Protein AF-A0A7J7H9D0-F1 (afdb_monomer_lite)

Sequence (66 aa):
MLVHKRGIALDRSVDLTKFNNYEELIAELDQLFKFNSELKARNKNWLIVFTDDEGDMMLVGDDPWS

Structure (mmCIF, N/CA/C/O backbone):
data_AF-A0A7J7H9D0-F1
#
_entry.id   AF-A0A7J7H9D0-F1
#
loop_
_atom_site.group_PDB
_atom_site.id
_atom_site.type_symbol
_atom_site.label_atom_id
_atom_site.label_alt_id
_atom_site.label_comp_id
_atom_site.label_asym_id
_atom_site.label_entity_id
_atom_site.label_seq_id
_atom_site.pdbx_PDB_ins_code
_atom_site.Cartn_x
_atom_site.Cartn_y
_atom_site.Cartn_z
_atom_site.occupancy
_atom_site.B_iso_or_equiv
_atom_site.auth_seq_id
_atom_site.auth_comp_id
_atom_site.auth_asym_id
_atom_site.auth_atom_id
_atom_site.pdbx_PDB_model_num
ATOM 1 N N . MET A 1 1 ? -0.188 3.879 -10.810 1.00 85.81 1 MET A N 1
ATOM 2 C CA . MET A 1 1 ? -0.894 2.613 -10.514 1.00 85.81 1 MET A CA 1
ATOM 3 C C . MET A 1 1 ? -2.308 2.925 -10.035 1.00 85.81 1 MET A C 1
ATOM 5 O O . MET A 1 1 ? -2.486 3.914 -9.332 1.00 85.81 1 MET A O 1
ATOM 9 N N . LEU A 1 2 ? -3.308 2.131 -10.426 1.00 90.31 2 LEU A N 1
ATOM 10 C CA . LEU A 1 2 ? -4.651 2.222 -9.845 1.00 90.31 2 LEU A CA 1
ATOM 11 C C . LEU A 1 2 ? -4.710 1.372 -8.579 1.00 90.31 2 LEU A C 1
ATOM 13 O O . LEU A 1 2 ? -4.261 0.230 -8.578 1.00 90.31 2 LEU A O 1
ATOM 17 N N . VAL A 1 3 ? -5.263 1.936 -7.513 1.00 91.81 3 VAL A N 1
ATOM 18 C CA . VAL A 1 3 ? -5.457 1.252 -6.239 1.00 91.81 3 VAL A CA 1
ATOM 19 C C . VAL A 1 3 ? -6.947 1.154 -5.964 1.00 91.81 3 VAL A C 1
ATOM 21 O O . VAL A 1 3 ? -7.675 2.146 -6.056 1.00 91.81 3 VAL A O 1
ATOM 24 N N . HIS A 1 4 ? -7.374 -0.050 -5.601 1.00 91.88 4 HIS A N 1
ATOM 25 C CA . HIS A 1 4 ? -8.754 -0.382 -5.295 1.00 91.88 4 HIS A CA 1
ATOM 26 C C . HIS A 1 4 ? -8.878 -0.839 -3.841 1.00 91.88 4 HIS A C 1
ATOM 28 O O . HIS A 1 4 ? -8.119 -1.692 -3.379 1.00 91.88 4 HIS A O 1
ATOM 34 N N . LYS A 1 5 ? -9.877 -0.319 -3.122 1.00 90.75 5 LYS A N 1
ATOM 35 C CA . LYS A 1 5 ? -10.258 -0.833 -1.801 1.00 90.75 5 LYS A CA 1
ATOM 36 C C . LYS A 1 5 ? -11.474 -1.734 -1.945 1.00 90.75 5 LYS A C 1
ATOM 38 O O . LYS A 1 5 ? -12.566 -1.259 -2.251 1.00 90.75 5 LYS A O 1
ATOM 43 N N . ARG A 1 6 ? -11.297 -3.024 -1.644 1.00 87.25 6 ARG A N 1
ATOM 44 C CA . ARG A 1 6 ? -12.373 -4.022 -1.707 1.00 87.25 6 ARG A CA 1
ATOM 45 C C . ARG A 1 6 ? -13.599 -3.554 -0.915 1.00 87.25 6 ARG A C 1
ATOM 47 O O . ARG A 1 6 ? -13.494 -3.212 0.261 1.00 87.25 6 ARG A O 1
ATOM 54 N N . GLY A 1 7 ? -14.760 -3.564 -1.568 1.00 86.88 7 GLY A N 1
ATOM 55 C CA . GLY A 1 7 ? -16.028 -3.112 -0.983 1.00 86.88 7 GLY A CA 1
ATOM 56 C C . GLY A 1 7 ? -16.336 -1.624 -1.183 1.00 86.88 7 GLY A C 1
ATOM 57 O O . GLY A 1 7 ? -17.395 -1.175 -0.752 1.00 86.88 7 GLY A O 1
ATOM 58 N N . ILE A 1 8 ? -15.466 -0.863 -1.857 1.00 83.81 8 ILE A N 1
ATOM 59 C CA . ILE A 1 8 ? -15.724 0.520 -2.278 1.00 83.81 8 ILE A CA 1
ATOM 60 C C . ILE A 1 8 ? -15.680 0.589 -3.805 1.00 83.81 8 ILE A C 1
ATOM 62 O O . ILE A 1 8 ? -14.736 0.121 -4.424 1.00 83.81 8 ILE A O 1
ATOM 66 N N . ALA A 1 9 ? -16.686 1.206 -4.426 1.00 81.38 9 ALA A N 1
ATOM 67 C CA . ALA A 1 9 ? -16.815 1.290 -5.886 1.00 81.38 9 ALA A CA 1
ATOM 68 C C . ALA A 1 9 ? -15.906 2.348 -6.545 1.00 81.38 9 ALA A C 1
ATOM 70 O O . ALA A 1 9 ? -16.215 2.832 -7.631 1.00 81.38 9 ALA A O 1
ATOM 71 N N . LEU A 1 10 ? -14.844 2.785 -5.869 1.00 86.00 10 LEU A N 1
ATOM 72 C CA . LEU A 1 10 ? -14.064 3.928 -6.307 1.00 86.00 10 LEU A CA 1
ATOM 73 C C . LEU A 1 10 ? -12.565 3.669 -6.177 1.00 86.00 10 LEU A C 1
ATOM 75 O O . LEU A 1 10 ? -12.060 3.380 -5.089 1.00 86.00 10 LEU A O 1
ATOM 79 N N . ASP A 1 11 ? -11.883 3.862 -7.300 1.00 90.75 11 ASP A N 1
ATOM 80 C CA . ASP A 1 11 ? -10.444 3.689 -7.434 1.00 90.75 11 ASP A CA 1
ATOM 81 C C . ASP A 1 11 ? -9.712 5.023 -7.275 1.00 90.75 11 ASP A C 1
ATOM 83 O O . ASP A 1 11 ? -10.246 6.111 -7.532 1.00 90.75 11 ASP A O 1
ATOM 87 N N . ARG A 1 12 ? -8.454 4.943 -6.845 1.00 90.94 12 ARG A N 1
ATOM 88 C CA . ARG A 1 12 ? -7.543 6.088 -6.749 1.00 90.94 12 ARG A CA 1
ATOM 89 C C . ARG A 1 12 ? -6.295 5.813 -7.573 1.00 90.94 12 ARG A C 1
ATOM 91 O O . ARG A 1 12 ? -5.774 4.703 -7.550 1.00 90.94 12 ARG A O 1
ATOM 98 N N . SER A 1 13 ? -5.800 6.830 -8.273 1.00 93.06 13 SER A N 1
ATOM 99 C CA . SER A 1 13 ? -4.490 6.756 -8.919 1.00 93.06 13 SER A CA 1
ATOM 100 C C . SER A 1 13 ? -3.409 7.160 -7.924 1.00 93.06 13 SER A C 1
ATOM 102 O O . SER A 1 13 ? -3.517 8.208 -7.288 1.00 93.06 13 SER A O 1
ATOM 104 N N . VAL A 1 14 ? -2.381 6.328 -7.803 1.00 91.88 14 VAL A N 1
ATOM 105 C CA . VAL A 1 14 ? -1.204 6.556 -6.965 1.00 91.88 14 VAL A CA 1
ATOM 106 C C . VAL A 1 14 ? 0.034 6.525 -7.850 1.00 91.88 14 VAL A C 1
ATOM 108 O O . VAL A 1 14 ? 0.189 5.643 -8.701 1.00 91.88 14 VAL A O 1
ATOM 111 N N . ASP A 1 15 ? 0.908 7.505 -7.657 1.00 92.75 15 ASP A N 1
ATOM 112 C CA . ASP A 1 15 ? 2.197 7.590 -8.331 1.00 92.75 15 ASP A CA 1
ATOM 113 C C . ASP A 1 15 ? 3.282 6.992 -7.431 1.00 92.75 15 ASP A C 1
ATOM 115 O O . ASP A 1 15 ? 3.647 7.594 -6.422 1.00 92.75 15 ASP A O 1
ATOM 119 N N . LEU A 1 16 ? 3.747 5.787 -7.771 1.00 90.12 16 LEU A N 1
ATOM 120 C CA . LEU A 1 16 ? 4.699 5.033 -6.951 1.00 90.12 16 LEU A CA 1
ATOM 121 C C . LEU A 1 16 ? 6.085 5.683 -6.906 1.00 90.12 16 LEU A C 1
ATOM 123 O O . LEU A 1 16 ? 6.799 5.496 -5.927 1.00 90.12 16 LEU A O 1
ATOM 127 N N . THR A 1 17 ? 6.451 6.492 -7.907 1.00 91.50 17 THR A N 1
ATOM 128 C CA . THR A 1 17 ? 7.784 7.115 -7.973 1.00 91.50 17 THR A CA 1
ATOM 129 C C . THR A 1 17 ? 7.978 8.218 -6.930 1.00 91.50 17 THR A C 1
ATOM 131 O O . THR A 1 17 ? 9.053 8.804 -6.848 1.00 91.50 17 THR A O 1
ATOM 134 N N . LYS A 1 18 ? 6.931 8.556 -6.168 1.00 94.06 18 LYS A N 1
ATOM 135 C CA . LYS A 1 18 ? 6.968 9.567 -5.103 1.00 94.06 18 LYS A CA 1
ATOM 136 C C . LYS A 1 18 ? 7.449 9.025 -3.761 1.00 94.06 18 LYS A C 1
ATOM 138 O O . LYS A 1 18 ? 7.638 9.824 -2.848 1.00 94.06 18 LYS A O 1
ATOM 143 N N . PHE A 1 19 ? 7.604 7.711 -3.634 1.00 94.88 19 PHE A N 1
ATOM 144 C CA . PHE A 1 19 ? 7.933 7.057 -2.374 1.00 94.88 19 PHE A CA 1
ATOM 145 C C . PHE A 1 19 ? 9.313 6.412 -2.445 1.00 94.88 19 PHE A C 1
ATOM 147 O O . PHE A 1 19 ? 9.743 5.945 -3.499 1.00 94.88 19 PHE A O 1
ATOM 154 N N . ASN A 1 20 ? 9.994 6.369 -1.305 1.00 95.06 20 ASN A N 1
ATOM 155 C CA . ASN A 1 20 ? 11.329 5.780 -1.169 1.00 95.06 20 ASN A CA 1
ATOM 156 C C . ASN A 1 20 ? 11.317 4.449 -0.408 1.00 95.06 20 ASN A C 1
ATOM 158 O O . ASN A 1 20 ? 12.369 3.853 -0.190 1.00 95.06 20 ASN A O 1
ATOM 16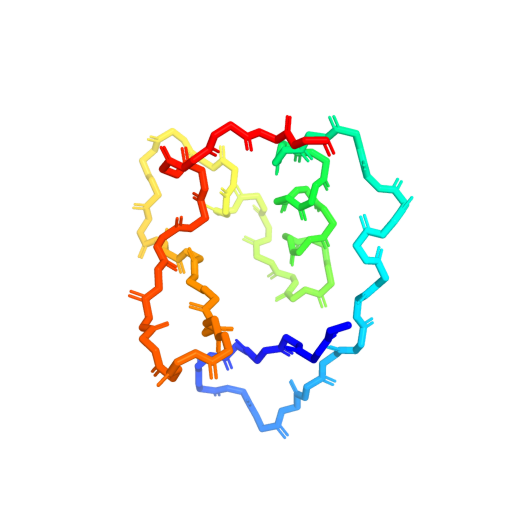2 N N . ASN A 1 21 ? 10.151 4.030 0.083 1.00 93.75 21 ASN A N 1
ATOM 163 C CA . ASN A 1 21 ? 9.956 2.794 0.829 1.00 93.75 21 ASN A CA 1
ATOM 164 C C . ASN A 1 21 ? 8.458 2.455 0.935 1.00 93.75 21 ASN A C 1
ATOM 166 O O . ASN A 1 21 ? 7.579 3.286 0.683 1.00 93.75 21 ASN A O 1
ATOM 170 N N . TYR A 1 22 ? 8.165 1.231 1.383 1.00 92.81 22 TYR A N 1
ATOM 171 C CA . TYR A 1 22 ? 6.791 0.784 1.611 1.00 92.81 22 TYR A CA 1
ATOM 172 C C . TYR A 1 22 ? 6.080 1.531 2.737 1.00 92.81 22 TYR A C 1
ATOM 174 O O . TYR A 1 22 ? 4.859 1.639 2.697 1.00 92.81 22 TYR A O 1
ATOM 182 N N . GLU A 1 23 ? 6.793 2.039 3.745 1.00 92.75 23 GLU A N 1
ATOM 183 C CA . GLU A 1 23 ? 6.156 2.747 4.862 1.00 92.75 23 GLU A CA 1
ATOM 184 C C . GLU A 1 23 ? 5.482 4.041 4.390 1.00 92.75 23 GLU A C 1
ATOM 186 O O . GLU A 1 23 ? 4.342 4.311 4.774 1.00 92.75 23 GLU A O 1
ATOM 191 N N . GLU A 1 24 ? 6.141 4.795 3.507 1.00 95.12 24 GLU A N 1
ATOM 192 C CA . GLU A 1 24 ? 5.599 6.000 2.874 1.00 95.12 24 GLU A CA 1
ATOM 193 C C . GLU A 1 24 ? 4.379 5.677 2.003 1.00 95.12 24 GLU A C 1
ATOM 195 O O . GLU A 1 24 ? 3.335 6.320 2.143 1.00 95.12 24 GLU A O 1
ATOM 200 N N . LEU A 1 25 ? 4.465 4.630 1.172 1.00 94.56 25 LEU A N 1
ATOM 201 C CA . LEU A 1 25 ? 3.332 4.159 0.372 1.00 94.56 25 LEU A CA 1
ATOM 202 C C . LEU A 1 25 ? 2.142 3.765 1.262 1.00 94.56 25 LEU A C 1
ATOM 204 O O . LEU A 1 25 ? 1.015 4.203 1.035 1.00 94.56 25 LEU A O 1
ATOM 208 N N . ILE A 1 26 ? 2.378 2.955 2.298 1.00 93.69 26 ILE A N 1
ATOM 209 C CA . ILE A 1 26 ? 1.341 2.498 3.234 1.00 93.69 26 ILE A CA 1
ATOM 210 C C . ILE A 1 26 ? 0.698 3.690 3.949 1.00 93.69 26 ILE A C 1
ATOM 212 O O . ILE A 1 26 ? -0.521 3.711 4.131 1.00 93.69 26 ILE A O 1
ATOM 216 N N . ALA A 1 27 ? 1.492 4.685 4.351 1.00 94.06 27 ALA A N 1
ATOM 217 C CA . ALA A 1 27 ? 0.985 5.884 5.006 1.00 94.06 27 ALA A CA 1
ATOM 218 C C . ALA A 1 27 ? 0.070 6.703 4.086 1.00 94.06 27 ALA A C 1
ATOM 220 O O . ALA A 1 27 ? -0.985 7.154 4.539 1.00 94.06 27 ALA A O 1
ATOM 221 N N . GLU A 1 28 ? 0.426 6.845 2.808 1.00 94.69 28 GLU A N 1
ATOM 222 C CA . GLU A 1 28 ? -0.412 7.524 1.816 1.00 94.69 28 GLU A CA 1
ATOM 223 C C . GLU A 1 28 ? -1.717 6.756 1.564 1.00 94.69 28 GLU A C 1
ATOM 225 O O . GLU A 1 28 ? -2.800 7.342 1.572 1.00 94.69 28 GLU A O 1
ATOM 230 N N . LEU A 1 29 ? -1.655 5.429 1.409 1.00 93.94 29 LEU A N 1
ATOM 231 C CA . LEU A 1 29 ? -2.847 4.596 1.213 1.00 93.94 29 LEU A CA 1
ATOM 232 C C . LEU A 1 29 ? -3.809 4.661 2.408 1.00 93.94 29 LEU A C 1
ATOM 234 O O . LEU A 1 29 ? -5.030 4.701 2.223 1.00 93.94 29 LEU A O 1
ATOM 238 N N . ASP A 1 30 ? -3.275 4.722 3.628 1.00 93.50 30 ASP A N 1
ATOM 239 C CA . ASP A 1 30 ? -4.066 4.872 4.851 1.00 93.50 30 ASP A CA 1
ATOM 240 C C . ASP A 1 30 ? -4.879 6.177 4.841 1.00 93.50 30 ASP A C 1
ATOM 242 O O . ASP A 1 30 ? -6.066 6.173 5.185 1.00 93.50 30 ASP A O 1
ATOM 246 N N . GLN A 1 31 ? -4.272 7.269 4.363 1.00 92.62 31 GLN A N 1
ATOM 247 C CA . GLN A 1 31 ? -4.924 8.572 4.205 1.00 92.62 31 GLN A CA 1
ATOM 248 C C . GLN A 1 31 ? -5.926 8.579 3.042 1.00 92.62 31 GLN A C 1
ATOM 250 O O . GLN A 1 31 ? -7.092 8.936 3.232 1.00 92.62 31 GLN A O 1
ATOM 255 N N . LEU A 1 32 ? -5.512 8.135 1.849 1.00 92.31 32 LEU A N 1
ATOM 256 C CA . LEU A 1 32 ? -6.328 8.155 0.628 1.00 92.31 32 LEU A CA 1
ATOM 257 C C . LEU A 1 32 ? -7.642 7.381 0.777 1.00 92.31 32 LEU A C 1
ATOM 259 O O . LEU A 1 32 ? -8.682 7.808 0.262 1.00 92.31 32 LEU A O 1
ATOM 263 N N . PHE A 1 33 ? -7.604 6.258 1.496 1.00 91.56 33 PHE A N 1
ATOM 264 C CA . PHE A 1 33 ? -8.756 5.379 1.710 1.00 91.56 33 PHE A CA 1
ATOM 265 C C . PHE A 1 33 ? -9.369 5.475 3.112 1.00 91.56 33 PHE A C 1
ATOM 267 O O . PHE A 1 33 ? -10.271 4.689 3.435 1.00 91.56 33 PHE A O 1
ATOM 274 N N . LYS A 1 34 ? -8.922 6.450 3.916 1.00 91.50 34 LYS A N 1
ATOM 275 C CA . LYS A 1 34 ? -9.442 6.769 5.255 1.00 91.50 34 LYS A CA 1
ATOM 276 C C . LYS A 1 34 ? -9.507 5.542 6.168 1.00 91.50 34 LYS A C 1
ATOM 278 O O . LYS A 1 34 ? -10.552 5.225 6.731 1.00 91.50 34 LYS A O 1
ATOM 283 N N . PHE A 1 35 ? -8.386 4.836 6.288 1.00 90.75 35 PHE A N 1
ATOM 284 C CA . PHE A 1 35 ? -8.246 3.688 7.187 1.00 90.75 35 PHE A CA 1
ATOM 285 C C . PHE A 1 35 ? -7.989 4.081 8.645 1.00 90.75 35 PHE A C 1
ATOM 287 O O . PHE A 1 35 ? -7.934 3.205 9.496 1.00 90.75 35 PHE A O 1
ATOM 294 N N . ASN A 1 36 ? -7.870 5.374 8.965 1.00 90.62 36 ASN A N 1
ATOM 295 C CA . ASN A 1 36 ? -7.705 5.860 10.340 1.00 90.62 36 ASN A CA 1
ATOM 296 C C . ASN A 1 36 ? -6.534 5.180 11.081 1.00 90.62 36 ASN A C 1
ATOM 298 O O . ASN A 1 36 ? -6.642 4.849 12.258 1.00 90.62 36 ASN A O 1
ATOM 302 N N . SER A 1 37 ? -5.398 4.999 10.403 1.00 91.12 37 SER A N 1
ATOM 303 C CA . SER A 1 37 ? -4.203 4.287 10.879 1.00 91.12 37 SER A CA 1
ATOM 304 C C . SER A 1 37 ? -4.317 2.764 11.003 1.00 91.12 37 SER A C 1
ATOM 306 O O . SER A 1 37 ? -3.347 2.136 11.431 1.00 91.12 37 SER A O 1
ATOM 308 N N . GLU A 1 38 ? -5.418 2.135 10.582 1.00 92.25 38 GLU A N 1
ATOM 309 C CA . GLU A 1 38 ? -5.540 0.671 10.581 1.00 92.25 38 GLU A CA 1
ATOM 310 C C . GLU A 1 38 ? -4.530 -0.022 9.651 1.00 92.25 38 GLU A C 1
ATOM 312 O O . GLU A 1 38 ? -4.055 -1.105 9.994 1.00 92.25 38 GLU A O 1
ATOM 317 N N . LEU A 1 39 ? -4.127 0.586 8.522 1.00 90.94 39 LEU A N 1
ATOM 318 C CA . LEU A 1 39 ? -3.101 -0.010 7.643 1.00 90.94 39 LEU A CA 1
ATOM 319 C C . LEU A 1 39 ? -1.692 0.058 8.244 1.00 90.94 39 LEU A C 1
ATOM 321 O O . LEU A 1 39 ? -0.799 -0.689 7.839 1.00 90.94 39 LEU A O 1
ATOM 325 N N . LYS A 1 40 ? -1.477 0.951 9.212 1.00 87.56 40 LYS A N 1
ATOM 326 C CA . LYS A 1 40 ? -0.204 1.131 9.927 1.00 87.56 40 LYS A CA 1
ATOM 327 C C . LYS A 1 40 ? -0.176 0.413 11.277 1.00 87.56 40 LYS A C 1
ATOM 329 O O . LYS A 1 40 ? 0.875 0.364 11.909 1.00 87.56 40 LYS A O 1
ATOM 334 N N . ALA A 1 41 ? -1.309 -0.119 11.735 1.00 87.56 41 ALA A N 1
ATOM 335 C CA . ALA A 1 41 ? -1.413 -0.776 13.030 1.00 87.56 41 ALA A CA 1
ATOM 336 C C . ALA A 1 41 ? -0.456 -1.974 13.129 1.00 87.56 41 ALA A C 1
ATOM 338 O O . ALA A 1 41 ? -0.133 -2.618 12.137 1.00 87.56 41 ALA A O 1
ATOM 339 N N . ARG A 1 42 ? -0.002 -2.301 14.342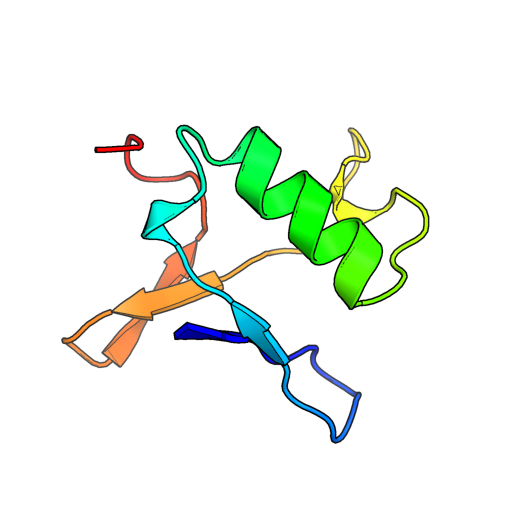 1.00 73.81 42 ARG A N 1
ATOM 340 C CA . ARG A 1 42 ? 0.896 -3.448 14.566 1.00 73.81 42 ARG A CA 1
ATOM 341 C C . ARG A 1 42 ? 0.187 -4.792 14.347 1.00 73.81 42 ARG A C 1
ATOM 343 O O . ARG A 1 42 ? 0.803 -5.741 13.883 1.00 73.81 42 ARG A O 1
ATOM 350 N N . ASN A 1 43 ? -1.116 -4.824 14.627 1.00 74.94 43 ASN A N 1
ATOM 351 C CA . ASN A 1 43 ? -2.015 -5.940 14.346 1.00 74.94 43 ASN A CA 1
ATOM 352 C C . ASN A 1 43 ? -2.906 -5.542 13.165 1.00 74.94 43 ASN A C 1
ATOM 354 O O . ASN A 1 43 ? -4.006 -5.022 13.358 1.00 74.94 43 ASN A O 1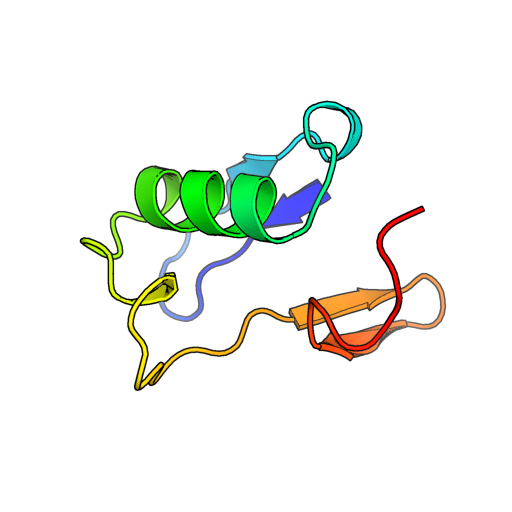
ATOM 358 N N . LYS A 1 44 ? -2.389 -5.693 11.943 1.00 73.19 44 LYS A N 1
ATOM 359 C CA . LYS A 1 44 ? -3.125 -5.333 10.726 1.00 73.19 44 LYS A CA 1
ATOM 360 C C . LYS A 1 44 ? -4.158 -6.414 10.425 1.00 73.19 44 LYS A C 1
ATOM 362 O O . LYS A 1 44 ? -3.802 -7.571 10.247 1.00 73.19 44 LYS A O 1
ATOM 367 N N . ASN A 1 45 ? -5.421 -6.018 10.298 1.00 86.44 45 ASN A N 1
ATOM 368 C CA . ASN A 1 45 ? -6.479 -6.871 9.735 1.00 86.44 45 ASN A CA 1
ATOM 369 C C . ASN A 1 45 ? -6.560 -6.759 8.203 1.00 86.44 45 ASN A C 1
ATOM 371 O O . ASN A 1 45 ? -7.464 -7.309 7.578 1.00 86.44 45 ASN A O 1
ATOM 375 N N . TRP A 1 46 ? -5.636 -6.006 7.608 1.00 89.94 46 TRP A N 1
ATOM 376 C CA . TRP A 1 46 ? -5.644 -5.629 6.207 1.00 89.94 46 TRP A CA 1
ATOM 377 C C . TRP A 1 46 ? -4.335 -6.040 5.550 1.00 89.94 46 TRP A C 1
ATOM 379 O O . TRP A 1 46 ? -3.258 -5.846 6.114 1.00 89.94 46 TRP A O 1
ATOM 389 N N . LEU A 1 47 ? -4.458 -6.568 4.338 1.00 90.25 47 LEU A N 1
ATOM 390 C CA . LEU A 1 47 ? -3.346 -6.874 3.451 1.00 90.25 47 LEU A CA 1
ATOM 391 C C . LEU A 1 47 ? -3.381 -5.893 2.283 1.00 90.25 47 LEU A C 1
ATOM 393 O O . LEU A 1 47 ? -4.460 -5.535 1.803 1.00 90.25 47 LEU A O 1
ATOM 397 N N . ILE A 1 48 ? -2.205 -5.472 1.833 1.00 91.50 48 ILE A N 1
ATOM 398 C CA . ILE A 1 48 ? -2.049 -4.677 0.619 1.00 91.50 48 ILE A CA 1
ATOM 399 C C . ILE A 1 48 ? -1.369 -5.583 -0.394 1.00 91.50 48 ILE A C 1
ATOM 401 O O . ILE A 1 48 ? -0.292 -6.106 -0.122 1.00 91.50 48 ILE A O 1
ATOM 405 N N . VAL A 1 49 ? -2.025 -5.784 -1.530 1.00 92.50 49 VAL A N 1
ATOM 406 C CA . VAL A 1 49 ? -1.530 -6.627 -2.618 1.00 92.50 49 VAL A CA 1
ATOM 407 C C . VAL A 1 49 ? -1.427 -5.806 -3.895 1.00 92.50 49 VAL A C 1
ATOM 409 O O . VAL A 1 49 ? -2.194 -4.858 -4.086 1.00 92.50 49 VAL A O 1
ATOM 412 N N . PHE A 1 50 ? -0.495 -6.173 -4.762 1.00 89.81 50 PHE A N 1
ATOM 413 C CA . PHE A 1 50 ? -0.406 -5.670 -6.127 1.00 89.81 50 PHE A CA 1
ATOM 414 C C . PHE A 1 50 ? -0.446 -6.836 -7.107 1.00 89.81 50 PHE A C 1
ATOM 416 O O . PHE A 1 50 ? -0.196 -7.975 -6.727 1.00 89.81 50 PHE A O 1
ATOM 423 N N . THR A 1 51 ? -0.805 -6.539 -8.349 1.00 89.56 51 THR A N 1
ATOM 424 C CA . THR A 1 51 ? -0.710 -7.495 -9.447 1.00 89.56 51 THR A CA 1
ATOM 425 C C . THR A 1 51 ? 0.495 -7.116 -10.288 1.00 89.56 51 THR A C 1
ATOM 427 O O . THR A 1 51 ? 0.621 -5.942 -10.653 1.00 89.56 51 THR A O 1
ATOM 430 N N . ASP A 1 52 ? 1.385 -8.070 -10.529 1.00 86.06 52 ASP A N 1
ATOM 431 C CA . ASP A 1 52 ? 2.538 -7.882 -11.407 1.00 86.06 52 ASP A CA 1
ATOM 432 C C . ASP A 1 52 ? 2.143 -7.946 -12.895 1.00 86.06 52 ASP A C 1
ATOM 434 O O . ASP A 1 52 ? 0.964 -7.928 -13.263 1.00 86.06 52 ASP A O 1
ATOM 438 N N . ASP A 1 53 ? 3.139 -7.934 -13.773 1.00 86.62 53 ASP A N 1
ATOM 439 C CA . ASP A 1 53 ? 2.966 -8.025 -15.220 1.00 86.62 53 ASP A CA 1
ATOM 440 C C . ASP A 1 53 ? 2.580 -9.429 -15.711 1.00 86.62 53 ASP A C 1
ATOM 442 O O . ASP A 1 53 ? 2.051 -9.554 -16.820 1.00 86.62 53 ASP A O 1
ATOM 446 N N . GLU A 1 54 ? 2.763 -10.459 -14.884 1.00 91.56 54 GLU A N 1
ATOM 447 C CA . GLU A 1 54 ? 2.323 -11.835 -15.143 1.00 91.56 54 GLU A CA 1
ATOM 448 C C . GLU A 1 54 ? 0.864 -12.070 -14.714 1.00 91.56 54 GLU A C 1
ATOM 450 O O . GLU A 1 54 ? 0.215 -13.017 -15.167 1.00 91.56 54 GLU A O 1
ATOM 455 N N . GLY A 1 55 ? 0.299 -11.151 -13.926 1.00 87.62 55 GLY A N 1
ATOM 456 C CA . GLY A 1 55 ? -1.070 -11.225 -13.427 1.00 87.62 55 GLY A CA 1
ATOM 457 C C . GLY A 1 55 ? -1.181 -11.859 -12.041 1.00 87.62 55 GLY A C 1
ATOM 458 O O . GLY A 1 55 ? -2.302 -12.035 -11.548 1.00 87.62 55 GLY A O 1
ATOM 459 N N . ASP A 1 56 ? -0.056 -12.154 -11.393 1.00 90.06 56 ASP A N 1
ATOM 460 C CA . ASP A 1 56 ? -0.013 -12.768 -10.076 1.00 90.06 56 ASP A CA 1
ATOM 461 C C . ASP A 1 56 ? -0.174 -11.723 -8.972 1.00 90.06 56 ASP A C 1
ATOM 463 O O . ASP A 1 56 ? 0.309 -10.592 -9.043 1.00 90.06 56 ASP A O 1
ATOM 467 N N . MET A 1 57 ? -0.923 -12.092 -7.930 1.00 90.38 57 MET A N 1
ATOM 468 C CA . MET A 1 57 ? -1.108 -11.238 -6.759 1.00 90.38 57 MET A CA 1
ATOM 469 C C . MET A 1 57 ? 0.057 -11.420 -5.793 1.00 90.38 57 MET A C 1
ATOM 471 O O . MET A 1 57 ? 0.222 -12.493 -5.215 1.00 90.38 57 MET A O 1
ATOM 475 N N . MET A 1 58 ? 0.784 -10.338 -5.543 1.00 91.31 58 MET A N 1
ATOM 476 C CA . MET A 1 58 ? 1.922 -10.298 -4.632 1.00 91.31 58 MET A CA 1
ATOM 477 C C . MET A 1 58 ? 1.639 -9.393 -3.433 1.00 91.31 58 MET A C 1
ATOM 479 O O . MET A 1 58 ? 0.912 -8.399 -3.536 1.00 91.31 58 MET A O 1
ATOM 483 N N . LEU A 1 59 ? 2.189 -9.743 -2.268 1.00 91.69 59 LEU A N 1
ATOM 484 C CA . LEU A 1 59 ? 2.037 -8.952 -1.050 1.00 91.69 59 LEU A CA 1
ATOM 485 C C . LEU A 1 59 ? 3.018 -7.774 -1.065 1.00 91.69 59 LEU A C 1
ATOM 487 O O . LEU A 1 59 ? 4.209 -7.923 -1.330 1.00 91.69 59 LEU A O 1
ATOM 491 N N . VAL A 1 60 ? 2.525 -6.581 -0.737 1.00 89.75 60 VAL A N 1
ATOM 492 C CA . VAL A 1 60 ? 3.382 -5.401 -0.592 1.00 89.75 60 VAL A CA 1
ATOM 493 C C . VAL A 1 60 ? 4.321 -5.588 0.602 1.00 89.75 60 VAL A C 1
ATOM 495 O O . VAL A 1 60 ? 3.858 -5.734 1.735 1.00 89.75 60 VAL A O 1
ATOM 498 N N . GLY A 1 61 ? 5.629 -5.499 0.349 1.00 87.06 61 GLY A N 1
ATOM 499 C CA . GLY A 1 61 ? 6.678 -5.607 1.366 1.00 87.06 61 GLY A CA 1
ATOM 500 C C . GLY A 1 61 ? 7.397 -6.956 1.430 1.00 87.06 61 GLY A C 1
ATOM 501 O O . GLY A 1 61 ? 8.330 -7.067 2.224 1.00 87.06 61 GLY A O 1
ATOM 502 N N . ASP A 1 62 ? 7.001 -7.942 0.618 1.00 86.88 62 ASP A N 1
ATOM 503 C CA . ASP A 1 62 ? 7.726 -9.219 0.519 1.00 86.88 62 ASP A CA 1
ATOM 504 C C . ASP A 1 62 ? 9.065 -9.055 -0.220 1.00 86.88 62 ASP A C 1
ATOM 506 O O . ASP A 1 62 ? 10.076 -9.622 0.198 1.00 86.88 62 ASP A O 1
ATOM 510 N N . ASP A 1 63 ? 9.099 -8.207 -1.251 1.00 87.31 63 ASP A N 1
ATOM 511 C CA . ASP A 1 63 ? 10.320 -7.841 -1.972 1.00 87.31 63 ASP A CA 1
ATOM 512 C C . ASP A 1 63 ? 10.907 -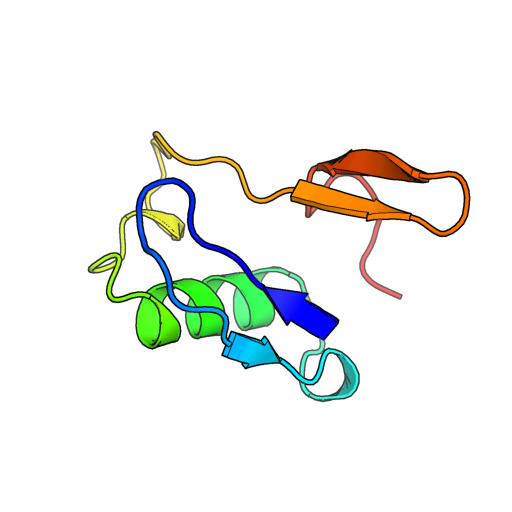6.516 -1.469 1.00 87.31 63 ASP A C 1
ATOM 514 O O . ASP A 1 63 ? 10.147 -5.635 -1.065 1.00 87.31 63 ASP A O 1
ATOM 518 N N . PRO A 1 64 ? 12.236 -6.300 -1.525 1.00 89.50 64 PRO A N 1
ATOM 519 C CA . PRO A 1 64 ? 12.847 -5.012 -1.201 1.00 89.50 64 PRO A CA 1
ATOM 520 C C . PRO A 1 64 ? 12.297 -3.855 -2.046 1.00 89.50 64 PRO A C 1
ATOM 522 O O . PRO A 1 64 ? 11.992 -4.019 -3.224 1.00 89.50 64 PRO A O 1
ATOM 525 N N . TRP A 1 65 ? 12.237 -2.657 -1.459 1.00 88.75 65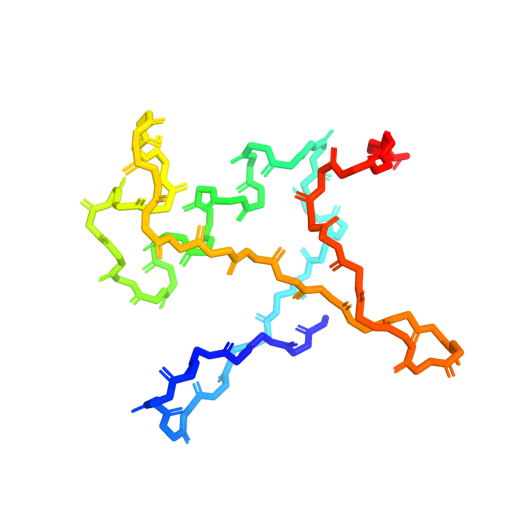 TRP A N 1
ATOM 526 C CA . TRP A 1 65 ? 11.981 -1.438 -2.229 1.00 88.75 65 TRP A CA 1
ATOM 527 C C . TRP A 1 65 ? 13.214 -1.111 -3.089 1.00 88.75 65 TRP A C 1
ATOM 529 O O . TRP A 1 65 ? 14.311 -1.015 -2.533 1.00 88.75 65 TRP A 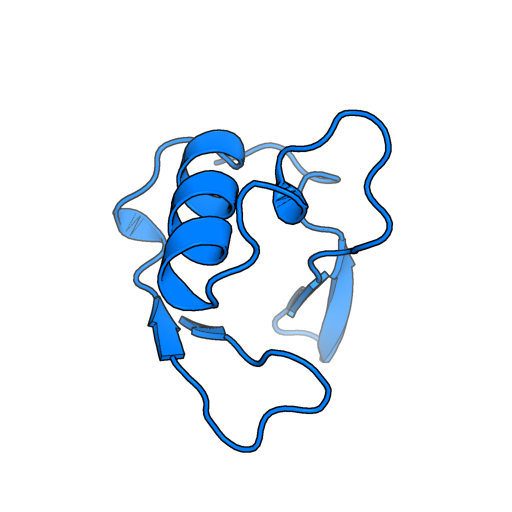O 1
ATOM 539 N N . SER A 1 66 ? 13.049 -0.970 -4.411 1.00 79.62 66 SER A N 1
ATOM 540 C CA . SER A 1 66 ? 14.136 -0.657 -5.360 1.00 79.62 66 SER A CA 1
ATOM 541 C C . SER A 1 66 ? 14.259 0.829 -5.660 1.00 79.62 66 SER A C 1
ATOM 543 O O . SER A 1 66 ? 13.202 1.425 -5.972 1.00 79.62 66 SER A O 1
#

Foldseek 3Di:
DWDDDPPDPDIDDDDPVVDQFVVVVLVVVCVVVVVVCLSVDPPRPDWDWDADPVRDTDTGPPDGRD

Secondary structure (DSSP, 8-state):
-EEE-TT-S-EEE--GGG-SSHHHHHHHHHHHTT-TTGGGSSS-S---EEE-SSS-EEETTSSPP-

pLDDT: mean 89.62, std 4.63, range [73.19, 95.12]

InterPro domains:
  IPR044835 Auxin response factor [PTHR31384] (3-65)
  IPR053793 PB1-like domain [PS51745] (1-66)

Organism: Camellia sinensis (NCBI:txid4442)

Radius of gyration: 11.83 Å; chains: 1; bounding box: 31×22×30 Å